Protein AF-V7BH63-F1 (afdb_monomer)

pLDDT: mean 87.45, std 12.59, range [45.06, 97.0]

Structure (mmCIF, N/CA/C/O backbone):
data_AF-V7BH63-F1
#
_entry.id   AF-V7BH63-F1
#
loop_
_atom_site.group_PDB
_atom_site.id
_atom_site.type_symbol
_atom_site.label_atom_id
_atom_site.label_alt_id
_atom_site.label_comp_id
_atom_site.label_asym_id
_atom_site.label_entity_id
_atom_site.label_seq_id
_atom_site.pdbx_PDB_ins_code
_atom_site.Cartn_x
_atom_site.Cartn_y
_atom_site.Cartn_z
_atom_site.occupancy
_atom_site.B_iso_or_equiv
_atom_site.auth_seq_id
_atom_site.auth_comp_id
_atom_site.auth_asym_id
_atom_site.auth_atom_id
_atom_site.pdbx_PDB_model_num
ATOM 1 N N . LYS A 1 1 ? -6.025 26.107 7.087 1.00 45.06 1 LYS A N 1
ATOM 2 C CA . LYS A 1 1 ? -4.630 25.923 7.585 1.00 45.06 1 LYS A CA 1
ATOM 3 C C . LYS A 1 1 ? -4.469 24.693 8.498 1.00 45.06 1 LYS A C 1
ATOM 5 O O . LYS A 1 1 ? -3.378 24.146 8.525 1.00 45.06 1 LYS A O 1
ATOM 10 N N . LEU A 1 2 ? -5.524 24.221 9.183 1.00 47.22 2 LEU A N 1
ATOM 11 C CA . LEU A 1 2 ? -5.491 23.015 10.036 1.00 47.22 2 LEU A CA 1
ATOM 12 C C . LEU A 1 2 ? -5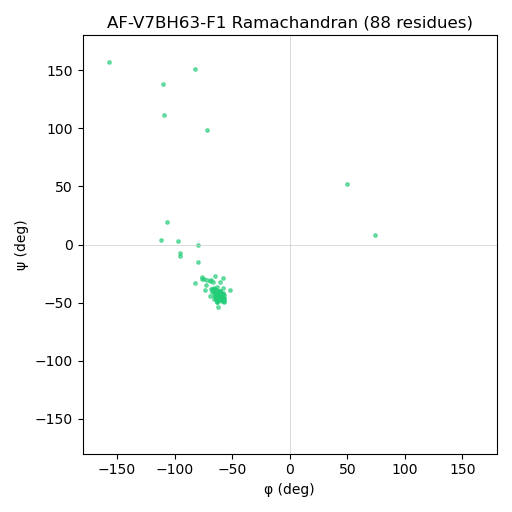.469 21.677 9.263 1.00 47.22 2 LEU A C 1
ATOM 14 O O . LEU A 1 2 ? -4.841 20.734 9.727 1.00 47.22 2 LEU A O 1
ATOM 18 N N . GLU A 1 3 ? -6.050 21.601 8.061 1.00 53.09 3 GLU A N 1
ATOM 19 C CA . GLU A 1 3 ? -6.086 20.342 7.288 1.00 53.09 3 GLU A CA 1
ATOM 20 C C . GLU A 1 3 ? -4.712 19.900 6.751 1.00 53.09 3 GLU A C 1
ATOM 22 O O . GLU A 1 3 ? -4.415 18.711 6.703 1.00 53.09 3 GLU A O 1
ATOM 27 N N . LEU A 1 4 ? -3.818 20.846 6.440 1.00 52.47 4 LEU A N 1
ATOM 28 C CA . LEU A 1 4 ? -2.461 20.542 5.963 1.00 52.47 4 LEU A CA 1
ATOM 29 C C . LEU A 1 4 ? -1.572 19.908 7.047 1.00 52.47 4 LEU A C 1
ATOM 31 O O . LEU A 1 4 ? -0.688 19.114 6.732 1.00 52.47 4 LEU A O 1
ATOM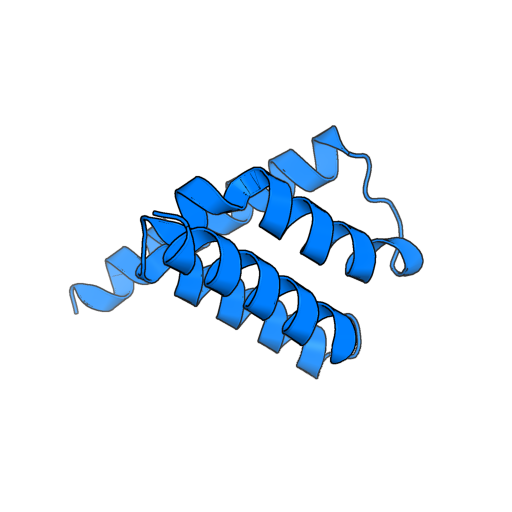 35 N N . LEU A 1 5 ? -1.802 20.243 8.322 1.00 54.94 5 LEU A N 1
ATOM 36 C CA . LEU A 1 5 ? -1.030 19.690 9.440 1.00 54.94 5 LEU A CA 1
ATOM 37 C C . LEU A 1 5 ? -1.405 18.228 9.713 1.00 54.94 5 LEU A C 1
ATOM 39 O O . LEU A 1 5 ? -0.514 17.413 9.941 1.00 54.94 5 LEU A O 1
ATOM 43 N N . GLY A 1 6 ? -2.697 17.887 9.621 1.00 57.53 6 GLY A N 1
ATOM 44 C CA . GLY A 1 6 ? -3.170 16.501 9.723 1.00 57.53 6 GLY A CA 1
ATOM 45 C C . GLY A 1 6 ? -2.647 15.627 8.581 1.00 57.53 6 GLY A C 1
ATOM 46 O O . GLY A 1 6 ? -2.123 14.544 8.827 1.00 57.53 6 GLY A O 1
ATOM 47 N N . ILE A 1 7 ? -2.672 16.148 7.346 1.00 60.31 7 ILE A N 1
ATOM 48 C CA . ILE A 1 7 ? -2.101 15.475 6.166 1.00 60.31 7 ILE A CA 1
ATOM 49 C C . ILE A 1 7 ? -0.598 15.213 6.354 1.00 60.31 7 ILE A C 1
ATOM 51 O O . ILE A 1 7 ? -0.132 14.114 6.066 1.00 60.31 7 ILE A O 1
ATOM 55 N N . SER A 1 8 ? 0.156 16.177 6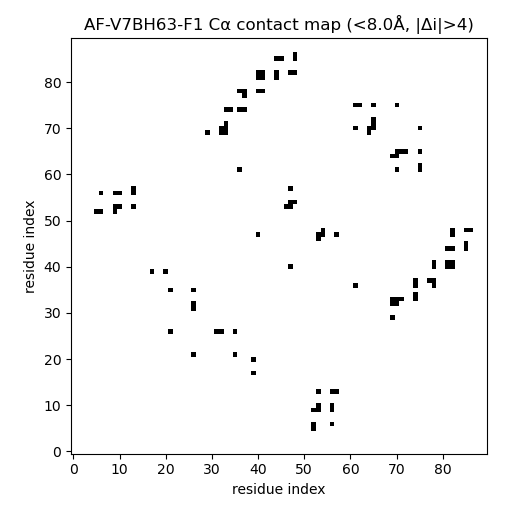.894 1.00 72.75 8 SER A N 1
ATOM 56 C CA . SER A 1 8 ? 1.589 16.012 7.190 1.00 72.75 8 SER A CA 1
ATOM 57 C C . SER A 1 8 ? 1.851 14.954 8.275 1.00 72.75 8 SER A C 1
ATOM 59 O O . SER A 1 8 ? 2.760 14.129 8.144 1.00 72.75 8 SER A O 1
ATOM 61 N N . GLY A 1 9 ? 1.019 14.919 9.323 1.00 82.94 9 GLY A N 1
ATOM 62 C CA . GLY A 1 9 ? 1.097 13.912 10.383 1.00 82.94 9 GLY A CA 1
ATOM 63 C C . GLY A 1 9 ? 0.838 12.492 9.874 1.00 82.94 9 GLY A C 1
ATOM 64 O O . GLY A 1 9 ? 1.645 11.591 10.114 1.00 82.94 9 GLY A O 1
ATOM 65 N N . ASP A 1 10 ? -0.241 12.297 9.115 1.00 83.50 10 ASP A N 1
ATOM 66 C CA . ASP A 1 10 ? -0.590 10.987 8.559 1.00 83.50 10 ASP A CA 1
ATOM 67 C C . ASP A 1 10 ? 0.350 10.549 7.435 1.00 83.50 10 ASP A C 1
ATOM 69 O O . ASP A 1 10 ? 0.626 9.359 7.299 1.00 83.50 10 ASP A O 1
ATOM 73 N N . GLN A 1 11 ? 0.913 11.484 6.668 1.00 85.69 11 GLN A N 1
ATOM 74 C CA . GLN A 1 11 ? 1.968 11.179 5.703 1.00 85.69 11 GLN A CA 1
ATOM 75 C C . GLN A 1 11 ? 3.224 10.649 6.404 1.00 85.69 11 GLN A C 1
ATOM 77 O O . GLN A 1 11 ? 3.789 9.642 5.976 1.00 85.69 11 GLN A O 1
ATOM 82 N N . LYS A 1 12 ? 3.647 11.286 7.503 1.00 88.94 12 LYS A N 1
ATOM 83 C CA . LYS A 1 12 ? 4.798 10.826 8.294 1.00 88.94 12 LYS A CA 1
ATOM 84 C C . LYS A 1 12 ? 4.527 9.472 8.954 1.00 88.94 12 LYS A C 1
ATOM 86 O O . LYS A 1 12 ? 5.403 8.603 8.967 1.00 88.94 12 LYS A O 1
ATOM 91 N N . ARG A 1 13 ? 3.309 9.272 9.470 1.00 92.88 13 ARG A N 1
ATOM 92 C CA . ARG A 1 13 ? 2.859 7.978 10.002 1.00 92.88 13 ARG A CA 1
ATOM 93 C C . ARG A 1 13 ? 2.925 6.900 8.926 1.00 92.88 13 ARG A C 1
ATOM 95 O O . ARG A 1 13 ? 3.514 5.851 9.168 1.00 92.88 13 ARG A O 1
ATOM 102 N N . LEU A 1 14 ? 2.387 7.174 7.739 1.00 94.00 14 LEU A N 1
ATOM 103 C CA . LEU A 1 14 ? 2.418 6.246 6.615 1.00 94.00 14 LEU A CA 1
ATOM 104 C C . LEU A 1 14 ? 3.850 5.875 6.220 1.00 94.00 14 LEU A C 1
ATOM 106 O O . LEU A 1 14 ? 4.133 4.694 6.052 1.00 94.00 14 LEU A O 1
ATOM 110 N N . GLN A 1 15 ? 4.750 6.858 6.110 1.00 91.50 15 GLN A N 1
ATOM 111 C CA . GLN A 1 15 ? 6.168 6.608 5.824 1.00 91.50 15 GLN A CA 1
ATOM 112 C C . GLN A 1 15 ? 6.785 5.676 6.866 1.00 91.50 15 GLN A C 1
ATOM 114 O O . GLN A 1 15 ? 7.395 4.677 6.512 1.00 91.50 15 GLN A O 1
ATOM 119 N N . THR A 1 16 ? 6.537 5.938 8.150 1.00 94.31 16 THR A N 1
ATOM 120 C CA . THR A 1 16 ? 7.067 5.106 9.239 1.00 94.31 16 THR A CA 1
ATOM 121 C C . THR A 1 16 ? 6.531 3.671 9.179 1.00 94.31 16 THR A C 1
ATOM 123 O O . THR A 1 16 ? 7.287 2.716 9.382 1.00 94.31 16 THR A O 1
ATOM 126 N N . MET A 1 17 ? 5.236 3.500 8.885 1.00 95.44 17 MET A N 1
ATOM 127 C CA . MET A 1 17 ? 4.619 2.181 8.691 1.00 95.44 17 MET A CA 1
ATOM 128 C C . MET A 1 17 ? 5.252 1.451 7.502 1.00 95.44 17 MET A C 1
ATOM 130 O O . MET A 1 17 ? 5.628 0.286 7.623 1.00 95.44 17 MET A O 1
ATOM 134 N N . TRP A 1 18 ? 5.410 2.143 6.373 1.00 94.69 18 TRP A N 1
ATOM 135 C CA . TRP A 1 18 ? 6.006 1.594 5.159 1.00 94.69 18 TRP A CA 1
ATOM 136 C C . TRP A 1 18 ? 7.471 1.192 5.361 1.00 94.69 18 TRP A C 1
ATOM 138 O O . TRP A 1 18 ? 7.832 0.058 5.056 1.00 94.69 18 TRP A O 1
ATOM 148 N N . ASP A 1 19 ? 8.295 2.055 5.955 1.00 92.38 19 ASP A N 1
ATOM 149 C CA . ASP A 1 19 ? 9.710 1.774 6.230 1.00 92.38 19 ASP A CA 1
ATOM 150 C C . ASP A 1 19 ? 9.869 0.569 7.165 1.00 92.38 19 ASP A C 1
ATOM 152 O O . ASP A 1 19 ? 10.704 -0.315 6.941 1.00 92.38 19 ASP A O 1
ATOM 156 N N . SER A 1 20 ? 9.018 0.492 8.194 1.00 94.56 20 SER A N 1
ATOM 157 C CA . SER A 1 20 ? 8.981 -0.647 9.115 1.00 94.56 20 SER A CA 1
ATOM 158 C C . SER A 1 20 ? 8.602 -1.939 8.391 1.00 94.56 20 SER A C 1
ATOM 160 O O . SER A 1 20 ? 9.239 -2.974 8.606 1.00 94.56 20 SER A O 1
ATOM 162 N N . PHE A 1 21 ? 7.603 -1.887 7.507 1.00 94.31 21 PHE A N 1
ATOM 163 C CA . PHE A 1 21 ? 7.177 -3.024 6.696 1.00 94.31 21 PHE A CA 1
ATOM 164 C C . PHE A 1 21 ? 8.284 -3.486 5.741 1.00 94.31 21 PHE A C 1
ATOM 166 O O . PHE A 1 21 ? 8.635 -4.666 5.736 1.00 94.31 21 PHE A O 1
ATOM 173 N N . VAL A 1 22 ? 8.894 -2.565 4.990 1.00 91.19 22 VAL A N 1
ATOM 174 C CA . VAL A 1 22 ? 9.997 -2.845 4.054 1.00 91.19 22 VAL A CA 1
ATOM 175 C C . VAL A 1 22 ? 11.163 -3.513 4.772 1.00 91.19 22 VAL A C 1
ATOM 177 O O . VAL A 1 22 ? 11.663 -4.542 4.310 1.00 91.19 22 VAL A O 1
ATOM 180 N N . LYS A 1 23 ? 11.555 -2.982 5.937 1.00 90.75 23 LYS A N 1
ATOM 181 C CA . LYS A 1 23 ? 12.630 -3.550 6.758 1.00 90.75 23 LYS A CA 1
ATOM 182 C C . LYS A 1 23 ? 12.277 -4.946 7.271 1.00 90.75 23 LYS A C 1
ATOM 184 O O . LYS A 1 23 ? 13.102 -5.854 7.181 1.00 90.75 23 LYS A O 1
ATOM 189 N N . LYS A 1 24 ? 11.059 -5.132 7.790 1.00 91.19 24 LYS A N 1
ATOM 190 C CA . LYS A 1 24 ? 10.589 -6.412 8.348 1.00 91.19 24 LYS A CA 1
ATOM 191 C C . LYS A 1 24 ? 10.478 -7.502 7.281 1.00 91.19 24 LYS A C 1
ATOM 193 O O . LYS A 1 24 ? 10.872 -8.637 7.532 1.00 91.19 24 LYS A O 1
ATOM 198 N N . HIS A 1 25 ? 9.977 -7.158 6.098 1.00 87.25 25 HIS A N 1
ATOM 199 C CA . HIS A 1 25 ? 9.709 -8.104 5.012 1.00 87.25 25 HIS A CA 1
ATOM 200 C C . HIS A 1 25 ? 10.829 -8.185 3.967 1.00 87.25 25 HIS A C 1
ATOM 202 O O . HIS A 1 25 ? 10.692 -8.932 3.003 1.00 87.25 25 HIS A O 1
ATOM 208 N N . ARG A 1 26 ? 11.945 -7.465 4.169 1.00 83.94 26 ARG A N 1
ATOM 209 C CA . ARG A 1 26 ? 13.115 -7.448 3.273 1.00 83.94 26 ARG A CA 1
ATOM 210 C C . ARG A 1 26 ? 12.715 -7.205 1.813 1.00 83.94 26 ARG A C 1
ATOM 212 O O . ARG A 1 26 ? 13.087 -7.956 0.912 1.00 83.94 26 ARG A O 1
ATOM 219 N N . VAL A 1 27 ? 11.937 -6.151 1.578 1.00 82.81 27 VAL A N 1
ATOM 220 C CA . VAL A 1 27 ? 11.548 -5.747 0.220 1.00 82.81 27 VAL A CA 1
ATOM 221 C C . VAL A 1 27 ? 12.782 -5.147 -0.464 1.00 82.81 27 VAL A C 1
ATOM 223 O O . VAL A 1 27 ? 13.148 -4.011 -0.190 1.00 82.81 27 VAL A O 1
ATOM 226 N N . LEU A 1 28 ? 13.471 -5.947 -1.285 1.00 65.81 28 LEU A N 1
ATOM 227 C CA . LEU A 1 28 ? 14.828 -5.648 -1.775 1.00 65.81 28 LEU A CA 1
ATOM 228 C C . LEU A 1 28 ? 14.932 -5.350 -3.289 1.00 65.81 28 LEU A C 1
ATOM 230 O O . LEU A 1 28 ? 16.044 -5.172 -3.774 1.00 65.81 28 LEU A O 1
ATOM 234 N N . ALA A 1 29 ? 13.830 -5.295 -4.053 1.00 66.56 29 ALA A N 1
ATOM 235 C CA . ALA A 1 29 ? 13.891 -5.062 -5.507 1.00 66.56 29 ALA A CA 1
ATOM 236 C C . ALA A 1 29 ? 12.595 -4.496 -6.121 1.00 66.56 29 ALA A C 1
ATOM 238 O O . ALA A 1 29 ? 11.500 -4.759 -5.616 1.00 66.56 29 ALA A O 1
ATOM 239 N N . ASP A 1 30 ? 12.717 -3.840 -7.285 1.00 62.09 30 ASP A N 1
ATOM 240 C 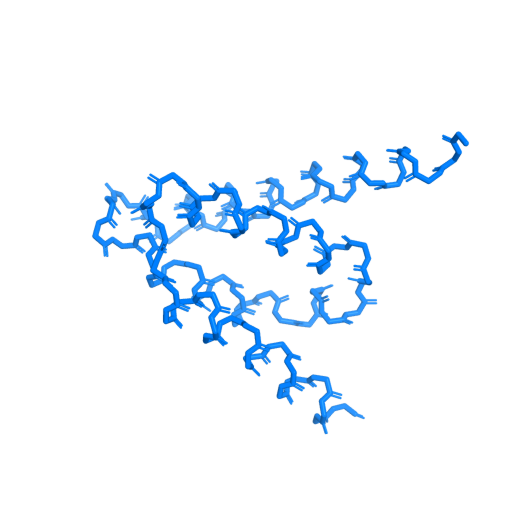CA . ASP A 1 30 ? 11.597 -3.333 -8.104 1.00 62.09 30 ASP A CA 1
ATOM 241 C C . ASP A 1 30 ? 10.620 -4.443 -8.528 1.00 62.09 30 ASP A C 1
ATOM 243 O O . ASP A 1 30 ? 9.416 -4.223 -8.639 1.00 62.09 30 ASP A O 1
ATOM 247 N N . GLY A 1 31 ? 11.097 -5.684 -8.675 1.00 64.69 31 GLY A N 1
ATOM 248 C CA . GLY A 1 31 ? 10.237 -6.843 -8.942 1.00 64.69 31 GLY A CA 1
ATOM 249 C C . GLY A 1 31 ? 9.265 -7.168 -7.798 1.00 64.69 31 GLY A C 1
ATOM 250 O O . GLY A 1 31 ? 8.179 -7.693 -8.039 1.00 64.69 31 GLY A O 1
ATOM 251 N N . HIS A 1 32 ? 9.614 -6.808 -6.559 1.00 83.44 32 HIS A N 1
ATOM 252 C CA . HIS A 1 32 ? 8.791 -7.048 -5.370 1.00 83.44 32 HIS A CA 1
ATOM 253 C C . HIS A 1 32 ? 7.917 -5.859 -4.981 1.00 83.44 32 HIS A C 1
ATOM 255 O O . HIS A 1 32 ? 7.066 -6.017 -4.107 1.00 83.44 32 HIS A O 1
ATOM 261 N N . VAL A 1 33 ? 8.074 -4.694 -5.620 1.00 87.12 33 VAL A N 1
ATOM 262 C CA . VAL A 1 33 ? 7.341 -3.483 -5.226 1.00 87.12 33 VAL A CA 1
ATOM 263 C C . VAL A 1 33 ? 5.830 -3.698 -5.340 1.00 87.12 33 VAL A C 1
ATOM 265 O O . VAL A 1 33 ? 5.104 -3.490 -4.377 1.00 87.12 33 VAL A O 1
ATOM 268 N N . ASN A 1 34 ? 5.354 -4.252 -6.456 1.00 91.44 34 ASN A N 1
ATOM 269 C CA . ASN A 1 34 ? 3.928 -4.484 -6.696 1.00 91.44 34 ASN A CA 1
ATOM 270 C C . ASN A 1 34 ? 3.307 -5.438 -5.660 1.00 91.44 34 ASN A C 1
ATOM 272 O O . ASN A 1 34 ? 2.259 -5.144 -5.087 1.00 91.44 34 ASN A O 1
ATOM 276 N N . TRP A 1 35 ? 4.003 -6.536 -5.352 1.00 92.00 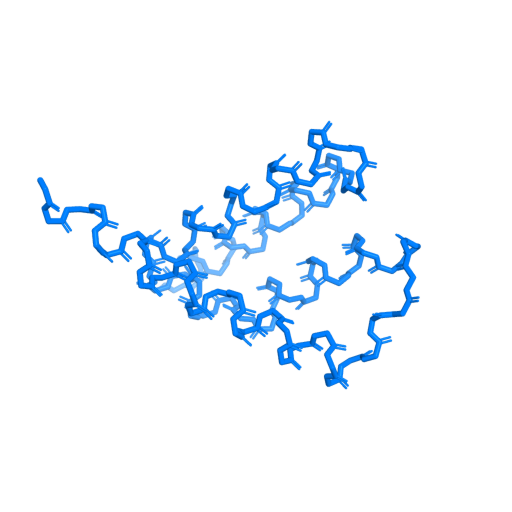35 TRP A N 1
ATOM 277 C CA . TRP A 1 35 ? 3.605 -7.447 -4.280 1.00 92.00 35 TRP A CA 1
ATOM 278 C C . TRP A 1 35 ? 3.612 -6.755 -2.911 1.00 92.00 35 TRP A C 1
ATOM 280 O O . TRP A 1 35 ? 2.673 -6.923 -2.136 1.00 92.00 35 TRP A O 1
ATOM 290 N N . ALA A 1 36 ? 4.636 -5.950 -2.617 1.00 94.31 36 ALA A N 1
ATOM 291 C CA . ALA A 1 36 ? 4.777 -5.266 -1.337 1.00 94.31 36 ALA A CA 1
ATOM 292 C C . ALA A 1 36 ? 3.639 -4.267 -1.093 1.00 94.31 36 ALA A C 1
ATOM 294 O O . ALA A 1 36 ? 3.154 -4.176 0.030 1.00 94.31 36 ALA A O 1
ATOM 295 N N . PHE A 1 37 ? 3.159 -3.575 -2.129 1.00 95.38 37 PHE A N 1
ATOM 296 C CA . PHE A 1 37 ? 1.987 -2.698 -2.036 1.00 95.38 37 PHE A CA 1
ATOM 297 C C . PHE A 1 37 ? 0.714 -3.463 -1.654 1.00 95.38 37 PHE A C 1
ATOM 299 O O . PHE A 1 37 ? -0.016 -3.050 -0.747 1.00 95.38 37 PHE A O 1
ATOM 306 N N . GLU A 1 38 ? 0.457 -4.603 -2.296 1.00 95.75 38 GLU A N 1
ATOM 307 C CA . GLU A 1 38 ? -0.693 -5.448 -1.957 1.00 95.75 38 GLU A CA 1
ATOM 308 C C . GLU A 1 38 ? -0.559 -6.045 -0.554 1.00 95.75 38 GLU A C 1
ATOM 310 O O . GLU A 1 38 ? -1.515 -6.031 0.222 1.00 95.75 38 GLU A O 1
ATOM 315 N N . ALA A 1 39 ? 0.629 -6.542 -0.207 1.00 95.75 39 ALA A N 1
ATOM 316 C CA . ALA A 1 39 ? 0.914 -7.138 1.092 1.00 95.75 39 ALA A CA 1
ATOM 317 C C . ALA A 1 39 ? 0.806 -6.111 2.228 1.00 95.75 39 ALA A C 1
ATOM 319 O O . ALA A 1 39 ? 0.163 -6.396 3.236 1.00 95.75 39 ALA A O 1
ATOM 320 N N . PHE A 1 40 ? 1.345 -4.904 2.046 1.00 97.00 40 PHE A N 1
ATOM 321 C CA . PHE A 1 40 ? 1.201 -3.796 2.990 1.00 97.00 40 PHE A CA 1
ATOM 322 C C . PHE A 1 40 ? -0.267 -3.420 3.181 1.00 97.00 40 PHE A C 1
ATOM 324 O O . PHE A 1 40 ? -0.730 -3.303 4.314 1.00 97.00 40 PHE A O 1
ATOM 331 N N . THR A 1 41 ? -1.023 -3.296 2.084 1.00 96.81 41 THR A N 1
ATOM 332 C CA . THR A 1 41 ? -2.451 -2.953 2.151 1.00 96.81 41 THR A CA 1
ATOM 333 C C . THR A 1 41 ? -3.246 -4.014 2.907 1.00 96.81 41 THR A C 1
ATOM 335 O O . THR A 1 41 ? -4.116 -3.662 3.695 1.00 96.81 41 THR A O 1
ATOM 338 N N . LYS A 1 42 ? -2.941 -5.305 2.713 1.00 96.06 42 LYS A N 1
ATOM 339 C CA . LYS A 1 42 ? -3.556 -6.402 3.484 1.00 96.06 42 LYS A CA 1
ATOM 340 C C . LYS A 1 42 ? -3.163 -6.340 4.958 1.00 96.06 42 LYS A C 1
ATOM 342 O O . LYS A 1 42 ? -4.030 -6.453 5.818 1.00 96.06 42 LYS A O 1
ATOM 347 N N . TYR A 1 43 ? -1.878 -6.146 5.243 1.00 96.44 43 TYR A N 1
ATOM 348 C CA . TYR A 1 43 ? -1.341 -6.161 6.603 1.00 96.44 43 TYR A CA 1
ATOM 349 C C . TYR A 1 43 ? -1.873 -4.999 7.456 1.00 96.44 43 TYR A C 1
ATOM 351 O O . TYR A 1 43 ? -2.186 -5.200 8.624 1.00 96.44 43 TYR A O 1
ATOM 359 N N . HIS A 1 44 ? -2.043 -3.818 6.859 1.00 96.12 44 HIS A N 1
ATOM 360 C CA . HIS A 1 44 ? -2.516 -2.603 7.531 1.00 96.12 44 HIS A CA 1
ATOM 361 C C . HIS A 1 44 ? -3.961 -2.222 7.171 1.00 96.12 44 HIS A C 1
ATOM 363 O O . HIS A 1 44 ? -4.367 -1.071 7.344 1.00 96.12 44 HIS A O 1
ATOM 369 N N . CYS A 1 45 ? -4.759 -3.161 6.644 1.00 94.50 45 CYS A N 1
ATOM 370 C CA . CYS A 1 45 ? -6.104 -2.861 6.138 1.00 94.50 45 CYS A CA 1
ATOM 371 C C . CYS A 1 45 ? -7.019 -2.234 7.199 1.00 94.50 45 CYS A C 1
ATOM 373 O O . CYS A 1 45 ? -7.758 -1.308 6.874 1.00 94.50 45 CYS A O 1
ATOM 375 N N . ALA A 1 46 ? -6.924 -2.676 8.456 1.00 94.06 46 ALA A N 1
ATOM 376 C CA . ALA A 1 46 ? -7.690 -2.128 9.572 1.00 94.06 46 ALA A CA 1
ATOM 377 C C . ALA A 1 46 ? -7.362 -0.649 9.824 1.00 94.06 46 ALA A C 1
ATOM 379 O O . ALA A 1 46 ? -8.250 0.200 9.779 1.00 94.06 46 ALA A O 1
ATOM 380 N N . GLU A 1 47 ? -6.078 -0.328 9.994 1.00 94.31 47 GLU A N 1
ATOM 381 C CA . GLU A 1 47 ? -5.613 1.034 10.285 1.00 94.31 47 GLU A CA 1
ATOM 382 C C . GLU A 1 47 ? -5.888 1.988 9.115 1.00 94.31 47 GLU A C 1
ATOM 384 O O . GLU A 1 47 ? -6.275 3.141 9.317 1.00 94.31 47 GLU A O 1
ATOM 389 N N . LEU A 1 48 ? -5.724 1.496 7.882 1.00 94.62 48 LEU A N 1
ATOM 390 C CA . LEU A 1 48 ? -6.053 2.233 6.664 1.00 94.62 48 LEU A CA 1
ATOM 391 C C . LEU A 1 48 ? -7.565 2.444 6.518 1.00 94.62 48 LEU A C 1
ATOM 393 O O . LEU A 1 48 ? -7.997 3.497 6.059 1.00 94.62 48 LEU A O 1
ATOM 397 N N . ALA A 1 49 ? -8.396 1.467 6.877 1.00 90.50 49 ALA A N 1
ATOM 398 C CA . ALA A 1 49 ? -9.843 1.594 6.742 1.00 90.50 49 ALA A CA 1
ATOM 399 C C . ALA A 1 49 ? -10.453 2.541 7.781 1.00 90.50 49 ALA A C 1
ATOM 401 O O . ALA A 1 49 ? -11.407 3.242 7.444 1.00 90.50 49 ALA A O 1
ATOM 402 N N . GLU A 1 50 ? -9.901 2.573 8.995 1.00 89.56 50 GLU A N 1
ATOM 403 C CA . GLU A 1 50 ? -10.381 3.387 10.120 1.00 89.56 50 GLU A CA 1
ATOM 404 C C . GLU A 1 50 ? -10.019 4.871 9.999 1.00 89.56 50 GLU A C 1
ATOM 406 O O . GLU A 1 50 ? -10.769 5.724 10.470 1.00 89.56 50 GLU A O 1
ATOM 411 N N . SER A 1 51 ? -8.904 5.202 9.339 1.00 90.69 51 SER A N 1
ATOM 412 C CA . SER A 1 51 ? -8.485 6.589 9.125 1.00 90.69 51 SER A CA 1
ATOM 413 C C . SER A 1 51 ? -8.626 7.007 7.663 1.00 90.69 51 SER A C 1
ATOM 415 O O . SER A 1 51 ? -7.874 6.577 6.784 1.00 90.69 51 SER A O 1
ATOM 417 N N . THR A 1 52 ? -9.569 7.917 7.401 1.00 88.88 52 THR A N 1
ATOM 418 C CA . THR A 1 52 ? -9.787 8.474 6.056 1.00 88.88 52 THR A CA 1
ATOM 419 C C . THR A 1 52 ? -8.538 9.192 5.540 1.00 88.88 52 THR A C 1
ATOM 421 O O . THR A 1 52 ? -8.149 8.986 4.392 1.00 88.88 52 THR A O 1
ATOM 424 N N . SER A 1 53 ? -7.864 9.986 6.373 1.00 90.00 53 SER A N 1
ATOM 425 C CA . SER A 1 53 ? -6.644 10.712 6.000 1.00 90.00 53 SER A CA 1
ATOM 426 C C . SER A 1 53 ? -5.460 9.780 5.732 1.00 90.00 53 SER A C 1
ATOM 428 O O . SER A 1 53 ? -4.730 9.989 4.763 1.00 90.00 53 SER A O 1
ATOM 430 N N . LEU A 1 54 ? -5.298 8.703 6.510 1.00 91.25 54 LEU A N 1
ATOM 431 C CA . LEU A 1 54 ? -4.251 7.707 6.267 1.00 91.25 54 LEU A CA 1
ATOM 432 C C . LEU A 1 54 ? -4.505 6.926 4.967 1.00 91.25 54 LEU A C 1
ATOM 434 O O . LEU A 1 54 ? -3.575 6.726 4.183 1.00 91.25 54 LEU A O 1
ATOM 438 N N . ALA A 1 55 ? -5.761 6.556 4.686 1.00 92.38 55 ALA A N 1
ATOM 439 C CA . ALA A 1 55 ? -6.148 5.960 3.404 1.00 92.38 55 ALA A CA 1
ATOM 440 C C . ALA A 1 55 ? -5.848 6.887 2.218 1.00 92.38 55 ALA A C 1
ATOM 442 O O . ALA A 1 55 ? -5.372 6.428 1.178 1.00 92.38 55 ALA A O 1
ATOM 443 N N . TRP A 1 56 ? -6.113 8.189 2.365 1.00 91.75 56 TRP A N 1
ATOM 444 C CA . TRP A 1 56 ? -5.782 9.185 1.347 1.00 91.75 56 TRP A CA 1
ATOM 445 C C . TRP A 1 56 ? -4.276 9.298 1.129 1.00 91.75 56 TRP A C 1
ATOM 447 O O . TRP A 1 56 ? -3.835 9.232 -0.018 1.00 91.75 56 TRP A O 1
ATOM 457 N N . SER A 1 57 ? -3.482 9.386 2.197 1.00 92.50 57 SER A N 1
ATOM 458 C CA . SER A 1 57 ? -2.017 9.386 2.110 1.00 92.50 57 SER A CA 1
ATOM 459 C C . SER A 1 57 ? -1.497 8.133 1.400 1.00 92.50 57 SER A C 1
ATOM 461 O O . SER A 1 57 ? -0.646 8.236 0.515 1.00 92.50 57 SER A O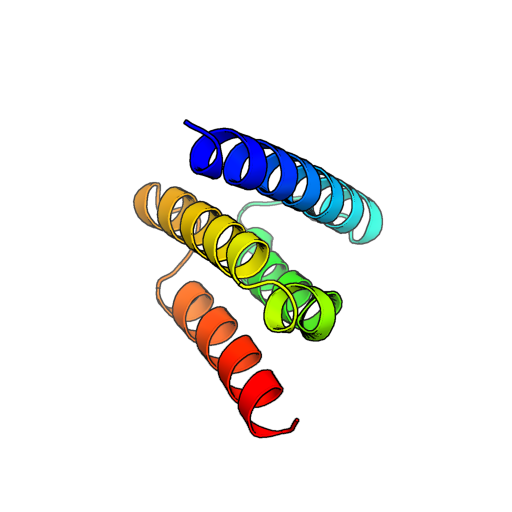 1
ATOM 463 N N . TRP A 1 58 ? -2.051 6.956 1.714 1.00 95.19 58 TRP A N 1
ATOM 464 C CA . TRP A 1 58 ? -1.692 5.699 1.049 1.00 95.19 58 TRP A CA 1
ATOM 465 C C . TRP A 1 58 ? -2.035 5.715 -0.441 1.00 95.19 58 TRP A C 1
ATOM 467 O O . TRP A 1 58 ? -1.213 5.344 -1.281 1.00 95.19 58 TRP A O 1
ATOM 477 N N . ARG A 1 59 ? -3.219 6.224 -0.795 1.00 94.19 59 ARG A N 1
ATOM 478 C CA . ARG A 1 59 ? -3.636 6.391 -2.191 1.00 94.19 59 ARG A CA 1
ATOM 479 C C . ARG A 1 59 ? -2.716 7.340 -2.955 1.00 94.19 59 ARG A C 1
ATOM 481 O O . ARG A 1 59 ? -2.330 7.021 -4.075 1.00 94.19 59 ARG A O 1
ATOM 488 N N . MET A 1 60 ? -2.357 8.480 -2.367 1.00 92.56 60 MET A N 1
ATOM 489 C CA . MET A 1 60 ? -1.450 9.444 -3.000 1.00 92.56 60 MET A CA 1
ATOM 490 C C . MET A 1 60 ? -0.056 8.853 -3.209 1.00 92.56 60 MET A C 1
ATOM 492 O O . MET A 1 60 ? 0.541 9.047 -4.266 1.00 92.56 60 MET A O 1
ATOM 496 N N . PHE A 1 61 ? 0.439 8.078 -2.243 1.00 92.88 61 PHE A N 1
ATOM 497 C CA . PHE A 1 61 ? 1.716 7.382 -2.371 1.00 92.88 61 PHE A CA 1
ATOM 498 C C . PHE A 1 61 ? 1.705 6.354 -3.514 1.00 92.88 61 PHE A C 1
ATOM 500 O O . PHE A 1 61 ? 2.613 6.358 -4.345 1.00 92.88 61 PHE A O 1
ATOM 507 N N . MET A 1 62 ? 0.642 5.548 -3.622 1.00 94.38 62 MET A N 1
ATOM 508 C CA . MET A 1 62 ? 0.448 4.618 -4.742 1.00 94.38 62 MET A CA 1
ATOM 509 C C . MET A 1 62 ? 0.387 5.326 -6.099 1.00 94.38 62 MET A C 1
ATOM 511 O O . MET A 1 62 ? 1.058 4.898 -7.033 1.00 94.38 62 MET A O 1
ATOM 515 N N . ILE A 1 63 ? -0.398 6.404 -6.217 1.00 92.69 63 ILE A N 1
ATOM 516 C CA . ILE A 1 63 ? -0.542 7.161 -7.473 1.00 92.69 63 ILE A CA 1
ATOM 517 C C . ILE A 1 63 ? 0.798 7.753 -7.907 1.00 92.69 63 ILE A C 1
ATOM 519 O O . ILE A 1 63 ? 1.143 7.663 -9.080 1.00 92.69 63 ILE A O 1
ATOM 523 N N . LYS A 1 64 ? 1.576 8.305 -6.970 1.00 92.12 64 LYS A N 1
ATOM 524 C CA . LYS A 1 64 ? 2.896 8.869 -7.269 1.00 92.12 64 LYS A CA 1
ATOM 525 C C . LYS A 1 64 ? 3.836 7.831 -7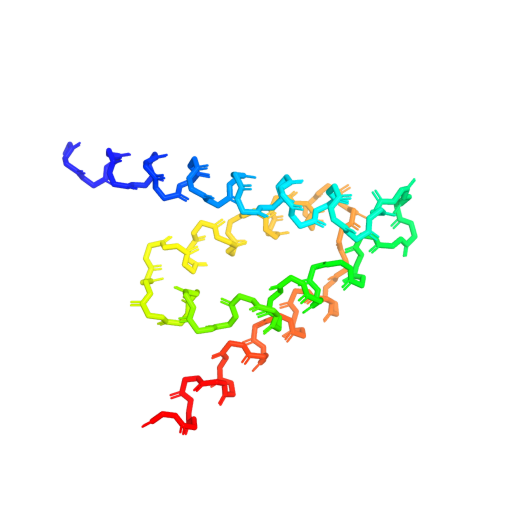.887 1.00 92.12 64 LYS A C 1
ATOM 527 O O . LYS A 1 64 ? 4.500 8.119 -8.873 1.00 92.12 64 LYS A O 1
ATOM 532 N N . LEU A 1 65 ? 3.888 6.626 -7.325 1.00 91.75 65 LEU A N 1
ATOM 533 C CA . LEU A 1 65 ? 4.758 5.562 -7.839 1.00 91.75 65 LEU A CA 1
ATOM 534 C C . LEU A 1 65 ? 4.211 4.914 -9.114 1.00 91.75 65 LEU A C 1
ATOM 536 O O . LEU A 1 65 ? 4.983 4.428 -9.937 1.00 91.75 65 LEU A O 1
ATOM 540 N N . TYR A 1 66 ? 2.891 4.922 -9.289 1.00 92.75 66 TYR A N 1
ATOM 541 C CA . TYR A 1 66 ? 2.253 4.546 -10.545 1.00 92.75 66 TYR A CA 1
ATOM 542 C C . TYR A 1 66 ? 2.645 5.498 -11.684 1.00 92.75 66 TYR A C 1
ATOM 544 O O . TYR A 1 66 ? 3.043 5.034 -12.747 1.00 92.75 66 TYR A O 1
ATOM 552 N N . ASP A 1 67 ? 2.602 6.811 -11.444 1.00 93.62 67 ASP A N 1
ATOM 553 C CA . ASP A 1 67 ? 2.991 7.841 -12.419 1.00 93.62 67 ASP A CA 1
ATOM 554 C C . ASP A 1 67 ? 4.467 7.717 -12.843 1.00 93.62 67 ASP A C 1
ATOM 556 O O . ASP A 1 67 ? 4.822 7.925 -13.998 1.00 93.62 67 ASP A O 1
ATOM 560 N N . GLN A 1 68 ? 5.321 7.258 -11.925 1.00 91.62 68 GLN A N 1
ATOM 561 C CA . GLN A 1 68 ? 6.734 6.958 -12.184 1.00 91.62 68 GLN A CA 1
ATOM 562 C C . GLN A 1 68 ? 6.972 5.597 -12.867 1.00 91.62 68 GLN A C 1
ATOM 564 O O . GLN A 1 68 ? 8.120 5.225 -13.102 1.00 91.62 68 GLN A O 1
ATOM 569 N N . GLY A 1 69 ? 5.920 4.823 -13.153 1.00 90.50 69 GLY A N 1
ATOM 570 C CA . GLY A 1 69 ? 6.015 3.500 -13.777 1.00 90.50 69 GLY A CA 1
ATOM 571 C C . GLY A 1 69 ? 6.515 2.378 -12.856 1.00 90.50 69 GLY A C 1
ATOM 572 O O . GLY A 1 69 ? 6.747 1.265 -13.324 1.00 90.50 69 GLY A O 1
ATOM 573 N N . LEU A 1 70 ? 6.663 2.637 -11.553 1.00 90.00 70 LEU A N 1
ATOM 574 C CA . LEU A 1 70 ? 7.167 1.665 -10.573 1.00 90.00 70 LEU A CA 1
ATOM 575 C C . LEU A 1 70 ? 6.066 0.706 -10.099 1.00 90.00 70 LEU A C 1
ATOM 577 O O . LEU A 1 70 ? 6.312 -0.472 -9.838 1.00 90.00 70 LEU A O 1
ATOM 581 N N . VAL A 1 71 ? 4.828 1.196 -10.019 1.00 92.75 71 VAL A N 1
ATOM 582 C CA . VAL A 1 71 ? 3.654 0.403 -9.634 1.00 92.75 71 VAL A CA 1
ATOM 583 C C . VAL A 1 71 ? 2.741 0.213 -10.841 1.00 92.75 71 VAL A C 1
ATOM 585 O O . VAL A 1 71 ? 2.502 1.135 -11.611 1.00 92.75 71 VAL A O 1
ATOM 588 N N . LYS A 1 72 ? 2.198 -0.992 -11.011 1.00 93.44 72 LYS A N 1
ATOM 589 C CA . LYS A 1 72 ? 1.277 -1.337 -12.098 1.00 93.44 72 LYS A CA 1
ATOM 590 C C . LYS A 1 72 ? -0.150 -0.904 -11.758 1.00 93.44 72 LYS A C 1
ATOM 592 O O . LYS A 1 72 ? -0.575 -0.970 -10.605 1.00 93.44 72 LYS A O 1
ATOM 597 N N . THR A 1 73 ? -0.946 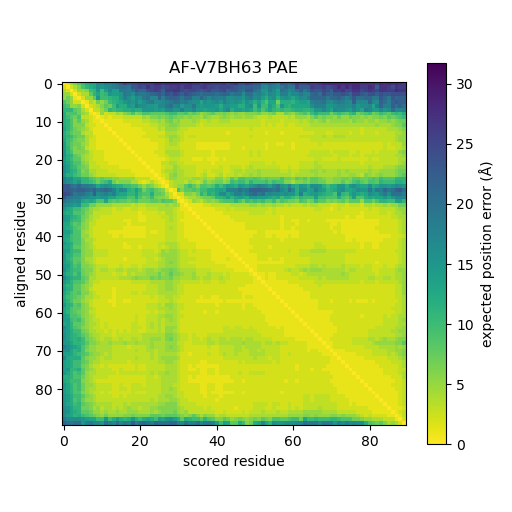-0.587 -12.781 1.00 94.31 73 THR A N 1
ATOM 598 C CA . THR A 1 73 ? -2.396 -0.328 -12.635 1.00 94.31 73 THR A CA 1
ATOM 599 C C . THR A 1 73 ? -3.123 -1.453 -11.892 1.00 94.31 73 THR A C 1
ATOM 601 O O . THR A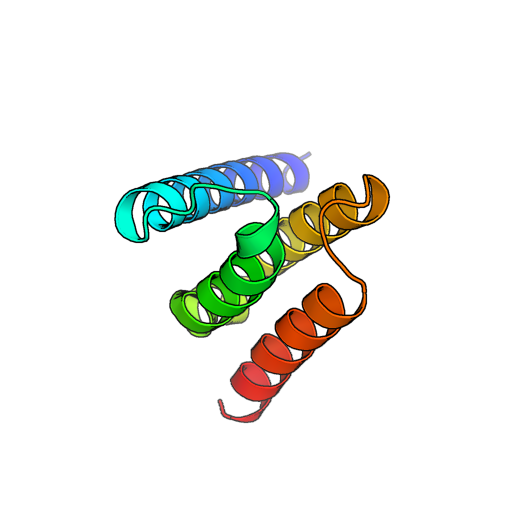 1 73 ? -3.997 -1.191 -11.065 1.00 94.31 73 THR A O 1
ATOM 604 N N . ALA A 1 74 ? -2.747 -2.709 -12.164 1.00 95.00 74 ALA A N 1
ATOM 605 C CA . ALA A 1 74 ? -3.319 -3.889 -11.523 1.00 95.00 74 ALA A CA 1
ATOM 606 C C . ALA A 1 74 ? -3.117 -3.881 -10.000 1.00 95.00 74 ALA A C 1
ATOM 608 O O . ALA A 1 74 ? -4.052 -4.187 -9.266 1.00 95.00 74 ALA A O 1
ATOM 609 N N . THR A 1 75 ? -1.947 -3.449 -9.528 1.00 95.31 75 THR A N 1
ATOM 610 C CA . THR A 1 75 ? -1.634 -3.343 -8.099 1.00 95.31 75 THR A CA 1
ATOM 611 C C . THR A 1 75 ? -2.436 -2.233 -7.431 1.00 95.31 75 THR A C 1
ATOM 613 O O . THR A 1 75 ? -3.036 -2.465 -6.385 1.00 95.31 75 THR A O 1
ATOM 616 N N . VAL A 1 76 ? -2.551 -1.054 -8.057 1.00 94.88 76 VAL A N 1
ATOM 617 C CA . VAL A 1 76 ? -3.404 0.033 -7.531 1.00 94.88 76 VAL A CA 1
ATOM 618 C C . VAL A 1 76 ? -4.857 -0.436 -7.386 1.00 94.88 76 VAL A C 1
ATOM 620 O O . VAL A 1 76 ? -5.507 -0.176 -6.366 1.00 94.88 76 VAL A O 1
ATOM 623 N N . ARG A 1 77 ? -5.367 -1.170 -8.385 1.00 95.94 77 ARG A N 1
ATOM 624 C CA . ARG A 1 77 ? -6.710 -1.762 -8.343 1.00 95.94 77 ARG A CA 1
ATOM 625 C C . ARG A 1 77 ? -6.833 -2.789 -7.220 1.00 95.94 77 ARG A C 1
ATOM 627 O O . ARG A 1 77 ? -7.775 -2.689 -6.443 1.00 95.94 77 ARG A O 1
ATOM 634 N N . ALA A 1 78 ? -5.885 -3.718 -7.103 1.00 96.50 78 ALA A N 1
ATOM 635 C CA . ALA A 1 78 ? -5.887 -4.744 -6.064 1.00 96.50 78 ALA A CA 1
ATOM 636 C C . ALA A 1 78 ? -5.919 -4.125 -4.658 1.00 96.50 78 ALA A C 1
ATOM 638 O O . ALA A 1 78 ? -6.799 -4.460 -3.866 1.00 96.50 78 ALA A O 1
ATOM 639 N N . CYS A 1 79 ? -5.046 -3.154 -4.371 1.00 96.62 79 CYS A N 1
ATOM 640 C CA . CYS A 1 79 ? -5.045 -2.420 -3.101 1.00 96.62 79 CYS A CA 1
ATOM 641 C C . CYS A 1 79 ? -6.388 -1.723 -2.824 1.00 96.62 79 CYS A C 1
ATOM 643 O O . CYS A 1 79 ? -6.900 -1.776 -1.705 1.00 96.62 79 CYS A O 1
ATOM 645 N N . SER A 1 80 ? -6.989 -1.104 -3.845 1.00 94.69 80 SER A N 1
ATOM 646 C CA . SER A 1 80 ? -8.302 -0.454 -3.715 1.00 94.69 80 SER A CA 1
ATOM 647 C C . SER A 1 80 ? -9.401 -1.462 -3.371 1.00 94.69 80 SER A C 1
ATOM 649 O O . SER A 1 80 ? -10.198 -1.219 -2.465 1.00 94.69 80 SER A O 1
ATOM 651 N N . THR A 1 81 ? -9.413 -2.612 -4.050 1.00 95.75 81 THR A N 1
ATOM 652 C CA . THR A 1 81 ? -10.363 -3.701 -3.794 1.00 95.75 81 THR A CA 1
ATOM 653 C C . THR A 1 81 ? -10.202 -4.270 -2.387 1.00 95.75 81 THR A C 1
ATOM 655 O O . THR A 1 81 ? -11.207 -4.451 -1.708 1.00 95.75 81 THR A O 1
ATOM 658 N N . ILE A 1 82 ? -8.970 -4.486 -1.912 1.00 95.56 82 ILE A N 1
ATOM 659 C CA . ILE A 1 82 ? -8.697 -4.976 -0.548 1.00 95.56 82 ILE A CA 1
ATOM 660 C C . ILE A 1 82 ? -9.310 -4.038 0.501 1.00 95.56 82 ILE A C 1
ATOM 662 O O . ILE A 1 82 ? -10.019 -4.491 1.398 1.00 95.56 82 ILE A O 1
ATOM 666 N N . LEU A 1 83 ? -9.088 -2.725 0.374 1.00 93.94 83 LEU A N 1
ATOM 667 C CA . LEU A 1 83 ? -9.644 -1.746 1.315 1.00 93.94 83 LEU A CA 1
ATOM 668 C C . LEU A 1 83 ? -11.169 -1.658 1.236 1.00 93.94 83 LEU A C 1
ATOM 670 O O . LEU A 1 83 ? -11.830 -1.518 2.264 1.00 93.94 83 LEU A O 1
ATOM 674 N N . GLN A 1 84 ? -11.738 -1.744 0.032 1.00 93.12 84 GLN A N 1
ATOM 675 C CA . GLN A 1 84 ? -13.187 -1.746 -0.151 1.00 93.12 84 GLN A CA 1
ATOM 676 C C . GLN A 1 84 ? -13.826 -2.981 0.490 1.00 93.12 84 GLN A C 1
ATOM 678 O O . GLN A 1 84 ? -14.793 -2.840 1.233 1.00 93.12 84 GLN A O 1
ATOM 683 N N . GLN A 1 85 ? -13.262 -4.166 0.247 1.00 93.25 85 GLN A N 1
ATOM 684 C CA . GLN A 1 85 ? -13.734 -5.425 0.822 1.00 93.25 85 GLN A CA 1
ATOM 685 C C . GLN A 1 85 ? -13.668 -5.416 2.346 1.00 93.25 85 GLN A C 1
ATOM 687 O O . GLN A 1 85 ? -14.586 -5.910 2.995 1.00 93.25 85 GLN A O 1
ATOM 692 N N . TYR A 1 86 ? -12.604 -4.853 2.920 1.00 93.00 86 TYR A N 1
ATOM 693 C CA . TYR A 1 86 ? -12.487 -4.717 4.368 1.00 93.00 86 TYR A CA 1
ATOM 694 C C . TYR A 1 86 ? -13.569 -3.786 4.936 1.00 93.00 86 TYR A C 1
ATOM 696 O O . TYR A 1 86 ? -14.205 -4.113 5.932 1.00 93.00 86 TYR A O 1
ATOM 704 N N . ARG A 1 87 ? -13.838 -2.651 4.274 1.00 90.06 87 ARG A N 1
ATOM 705 C CA . ARG A 1 87 ? -14.893 -1.709 4.686 1.00 90.06 87 ARG A CA 1
ATOM 706 C C . ARG A 1 87 ? -16.305 -2.272 4.553 1.00 90.06 87 ARG A C 1
ATOM 708 O O . ARG A 1 87 ? -17.152 -1.885 5.339 1.00 90.06 87 ARG A O 1
ATOM 715 N N . SER A 1 88 ? -16.561 -3.144 3.579 1.00 89.94 88 SER A N 1
ATOM 716 C CA . SER A 1 88 ? -17.875 -3.781 3.406 1.00 89.94 88 SER A CA 1
ATOM 717 C C . SER A 1 88 ? -18.128 -4.958 4.351 1.00 89.94 88 SER A C 1
ATOM 719 O O . SER A 1 88 ? -19.252 -5.438 4.419 1.00 89.94 88 SER A O 1
ATOM 721 N N . GLN A 1 89 ? -17.080 -5.484 4.993 1.00 84.25 89 GLN A N 1
ATOM 722 C CA . GLN A 1 89 ? -17.165 -6.594 5.951 1.00 84.25 89 GLN A CA 1
ATOM 723 C C . GLN A 1 89 ? -17.255 -6.126 7.414 1.00 84.25 89 GLN A C 1
ATOM 725 O O . GLN A 1 89 ? -17.486 -6.957 8.290 1.00 84.25 89 GLN A O 1
ATOM 730 N N . LYS A 1 90 ? -17.045 -4.831 7.676 1.00 60.38 90 LYS A N 1
ATOM 731 C CA . LYS A 1 90 ? -17.360 -4.181 8.955 1.00 60.38 90 LYS A CA 1
ATOM 732 C C . LYS A 1 90 ? -18.811 -3.716 8.954 1.00 60.38 90 LYS A C 1
ATOM 734 O O . LYS A 1 90 ? -19.407 -3.751 10.050 1.00 60.38 90 LYS A O 1
#

Sequence (90 aa):
KLELLGISGDQKRLQTMWDSFVKKHRVLADGHVNWAFEAFTKYHCAELAESTSLAWSWRMFMIKLYDQGLVKTATVRACSTILQQYRSQK

Radius of gyration: 12.93 Å; Cα contacts (8 Å, |Δi|>4): 62; chains: 1; bounding box: 33×34×24 Å

Secondary structure (DSSP, 8-state):
-HHHHHHHHHHHHHHHHHHHHHHHHT--SHHHHHHHHHHHHHHTHHHHHH-HHHHHHHHHHHHHHHHTTSS-HHHHHHHHHHHHHHHHH-

Organism: Phaseolus vulgaris (NCBI:txid3885)

Mean predicted aligned error: 5.21 Å

InterPro domains:
  IPR019135 Polycomb protein, VEFS-Box [PF09733] (5-76)

Nearest PDB structures (foldseek):
  8k83-assembly1_A  TM=4.436E-01  e=7.862E-01  synthetic construct
  8zak-assembly2_B  TM=2.969E-01  e=3.798E+00  Campylobacter jejuni
  8zak-assembly1_A  TM=2.917E-01  e=3.798E+00  Campylobacter jejuni
  8zah-assembly2_B  TM=2.923E-01  e=5.390E+00  Campylobacter jejuni

Foldseek 3Di:
DVVVVVLVVLLVVLVVLLVVLCVVVVVPDLVCPLVSLLVSLLVCLPVLLVDPSNVVSSLVVQVVCVVVVSYDPVSSVSSVVSNVVVNVVD

Solvent-accessible surface area (backbone atoms only — not comparable to full-atom values): 5004 Å² total; per-residue (Å²): 124,70,67,62,54,53,52,52,51,34,40,53,51,49,49,52,52,48,55,51,47,38,65,75,68,61,70,82,49,75,87,45,43,43,58,49,54,41,50,50,42,65,76,42,32,67,65,35,62,75,30,70,64,40,36,47,42,52,49,52,53,52,51,55,37,32,77,71,67,64,34,52,72,67,41,58,48,49,36,51,49,54,44,50,54,53,60,74,73,109